Protein AF-A0A512IQZ1-F1 (afdb_monomer)

Foldseek 3Di:
DVPVVVVVVVVVVVVVVLVVVLVVLLVLQCPDPLNVQVNLLSNLLSPDSLDGSVRSSVCSNVDDGCVVDNVRSVVSSVPDDRDPDPPPDD

Secondary structure (DSSP, 8-state):
-HHHHHHHHHHHHHHHHHHHHHHHHHHHHHTSGGGTT-HHHHHHHHT-TTS-HHHHHHHHHHSPPGGG-HHHHHHHHHH-PPPP-TT---

Mean predicted aligned error: 7.25 Å

Solvent-accessible surface area (backbone atoms only — not comparable to full-atom values): 5307 Å² total; per-residue (Å²): 124,71,72,60,59,56,53,53,54,53,52,51,49,55,51,52,52,51,52,50,51,50,51,54,42,24,53,52,32,55,65,33,80,58,20,70,82,16,60,64,47,22,50,59,46,36,70,39,87,85,56,51,55,67,56,40,48,56,45,42,69,74,49,76,59,44,89,66,36,70,70,52,48,51,55,52,61,73,67,60,71,83,72,76,72,92,79,85,84,128

Sequence (90 aa):
MIRIEARHLEIAGTILDRMQANRTRGFAITRAPEAVGRDLLAFGLAMRADLTTEQAVSLLAIGPDDRQGVPAVAAWIANILPQPAIGEAQ

Radius of gyration: 16.87 Å; Cα contacts (8 Å, |Δi|>4): 66; chains: 1; bounding box: 38×31×47 Å

Structure (mmCIF, N/CA/C/O backbone):
data_AF-A0A512IQZ1-F1
#
_entry.id   AF-A0A512IQZ1-F1
#
loop_
_atom_site.group_PDB
_atom_site.id
_atom_site.type_symbol
_atom_site.label_atom_id
_atom_site.label_alt_id
_atom_site.label_comp_id
_atom_site.label_asym_id
_atom_site.label_entity_id
_atom_site.label_seq_id
_atom_site.pdbx_PDB_ins_code
_atom_site.Cartn_x
_atom_site.Cartn_y
_atom_site.Cartn_z
_atom_site.occupancy
_atom_site.B_iso_or_equiv
_atom_site.auth_seq_id
_atom_site.auth_comp_id
_atom_site.auth_asym_id
_atom_site.auth_atom_id
_atom_site.pdbx_PDB_model_num
ATOM 1 N N . MET A 1 1 ? 26.557 3.910 -34.279 1.00 60.34 1 MET A N 1
ATOM 2 C CA . MET A 1 1 ? 25.332 4.700 -34.019 1.00 60.34 1 MET A CA 1
ATOM 3 C C . MET A 1 1 ? 24.161 3.856 -33.494 1.00 60.34 1 MET A C 1
ATOM 5 O O . MET A 1 1 ? 23.474 4.317 -32.603 1.00 60.34 1 MET A O 1
ATOM 9 N N . ILE A 1 2 ? 23.984 2.599 -33.927 1.00 61.00 2 ILE A N 1
ATOM 10 C CA . ILE A 1 2 ? 22.852 1.715 -33.540 1.00 61.00 2 ILE A CA 1
ATOM 11 C C . ILE A 1 2 ? 22.853 1.271 -32.053 1.00 61.00 2 ILE A C 1
ATOM 13 O O . ILE A 1 2 ? 21.809 0.980 -31.480 1.00 61.00 2 ILE A O 1
ATOM 17 N N . ARG A 1 3 ? 24.015 1.250 -31.386 1.00 61.69 3 ARG A N 1
ATOM 18 C CA . ARG A 1 3 ? 24.171 0.697 -30.022 1.00 61.69 3 ARG A CA 1
ATOM 19 C C . ARG A 1 3 ? 23.535 1.545 -28.905 1.00 61.69 3 ARG A C 1
ATOM 21 O O . ARG A 1 3 ? 23.246 1.011 -27.843 1.00 61.69 3 ARG A O 1
ATOM 28 N N . ILE A 1 4 ? 23.347 2.848 -29.131 1.00 64.31 4 ILE A N 1
ATOM 29 C CA . ILE A 1 4 ? 22.773 3.774 -28.135 1.00 64.31 4 ILE A CA 1
ATOM 30 C C . ILE A 1 4 ? 21.239 3.677 -28.130 1.00 64.31 4 ILE A C 1
ATOM 32 O O . ILE A 1 4 ? 20.639 3.623 -27.061 1.00 64.31 4 ILE A O 1
ATOM 36 N N . GLU A 1 5 ? 20.622 3.549 -29.308 1.00 68.62 5 GLU A N 1
ATOM 37 C CA . GLU A 1 5 ? 19.170 3.366 -29.473 1.00 68.62 5 GLU A CA 1
ATOM 38 C C . GLU A 1 5 ? 18.660 2.098 -28.769 1.00 68.62 5 GLU A C 1
ATOM 40 O O . GLU A 1 5 ? 17.672 2.141 -28.037 1.00 68.62 5 GLU A O 1
ATOM 45 N N . ALA A 1 6 ? 19.387 0.981 -28.901 1.00 76.56 6 ALA A N 1
ATOM 46 C CA . ALA A 1 6 ? 19.026 -0.279 -28.247 1.00 76.56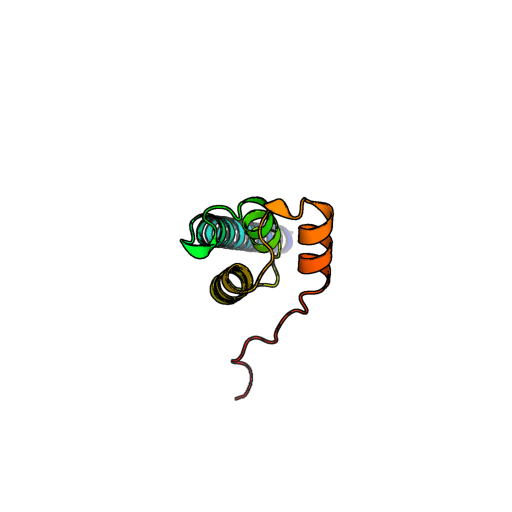 6 ALA A CA 1
ATOM 47 C C . ALA A 1 6 ? 19.008 -0.169 -26.708 1.00 76.56 6 ALA A C 1
ATOM 49 O O . ALA A 1 6 ? 18.110 -0.700 -26.059 1.00 76.56 6 ALA A O 1
ATOM 50 N N . ARG A 1 7 ? 19.957 0.578 -26.125 1.00 81.69 7 ARG A N 1
ATOM 51 C CA . ARG A 1 7 ? 20.048 0.786 -24.672 1.00 81.69 7 ARG A CA 1
ATOM 52 C C . ARG A 1 7 ? 18.895 1.637 -24.136 1.00 81.69 7 ARG A C 1
ATOM 54 O O . ARG A 1 7 ? 18.406 1.382 -23.042 1.00 81.69 7 ARG A O 1
ATOM 61 N N . HIS A 1 8 ? 18.457 2.655 -24.877 1.00 83.44 8 HIS A N 1
ATOM 62 C CA . HIS A 1 8 ? 17.324 3.483 -24.455 1.00 83.44 8 HIS A CA 1
ATOM 63 C C . HIS A 1 8 ? 16.004 2.714 -24.486 1.00 83.44 8 HIS A C 1
ATOM 65 O O . HIS A 1 8 ? 15.189 2.881 -23.579 1.00 83.44 8 HIS A O 1
ATOM 71 N N . LEU A 1 9 ? 15.818 1.839 -25.478 1.00 83.62 9 LEU A N 1
ATOM 72 C CA . LEU A 1 9 ? 14.631 0.994 -25.564 1.00 83.62 9 LEU A CA 1
ATOM 73 C C . LEU A 1 9 ? 14.556 -0.008 -24.397 1.00 83.62 9 LEU A C 1
ATOM 75 O O . LEU A 1 9 ? 13.495 -0.180 -23.803 1.00 83.62 9 LEU A O 1
ATOM 79 N N . GLU A 1 10 ? 15.688 -0.604 -24.016 1.00 89.62 10 GLU A N 1
ATOM 80 C CA . GLU A 1 10 ? 15.792 -1.500 -22.855 1.00 89.62 10 GLU A CA 1
ATOM 81 C C . GLU A 1 10 ? 15.484 -0.781 -21.528 1.00 89.62 10 GLU A C 1
ATOM 83 O O . GLU A 1 10 ? 14.716 -1.273 -20.695 1.00 89.62 10 GLU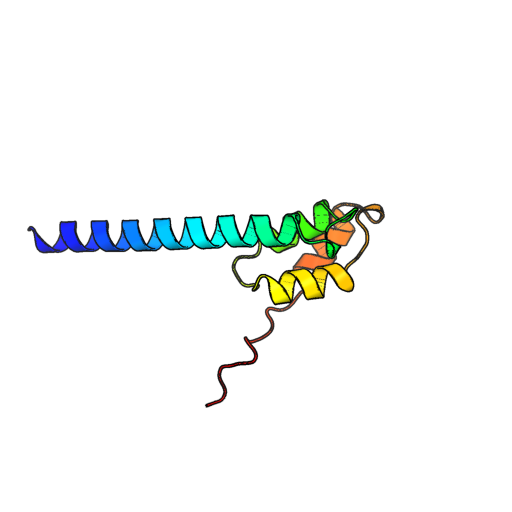 A O 1
ATOM 88 N N . ILE A 1 11 ? 16.026 0.429 -21.349 1.00 92.31 11 ILE A N 1
ATOM 89 C CA . ILE A 1 11 ? 15.737 1.269 -20.178 1.00 92.31 11 ILE A CA 1
ATOM 90 C C . ILE A 1 11 ? 14.246 1.622 -20.124 1.00 92.31 11 ILE A C 1
ATOM 92 O O . ILE A 1 11 ? 13.634 1.523 -19.061 1.00 92.31 11 ILE A O 1
ATOM 96 N N . ALA A 1 12 ? 13.648 2.006 -21.254 1.00 91.50 12 ALA A N 1
ATOM 97 C CA . ALA A 1 12 ? 12.226 2.326 -21.322 1.00 91.50 12 ALA A CA 1
ATOM 98 C C . ALA A 1 12 ? 11.353 1.123 -20.928 1.00 91.50 12 ALA A C 1
ATOM 100 O O . ALA A 1 12 ? 10.426 1.290 -20.135 1.00 91.50 12 ALA A O 1
ATOM 101 N N . GLY A 1 13 ? 11.686 -0.084 -21.402 1.00 93.69 13 GLY A N 1
ATOM 102 C CA . GLY A 1 13 ? 11.013 -1.322 -20.991 1.00 93.69 13 GLY A CA 1
ATOM 103 C C . GLY A 1 13 ? 11.076 -1.540 -19.477 1.00 93.69 13 GLY A C 1
ATOM 104 O O . GLY A 1 13 ? 10.045 -1.677 -18.825 1.00 93.69 13 GLY A O 1
ATOM 105 N N . THR A 1 14 ? 12.272 -1.423 -18.895 1.00 94.81 14 THR A N 1
ATOM 106 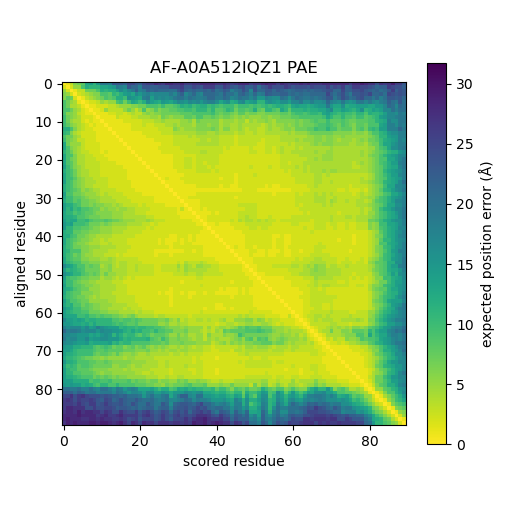C CA . THR A 1 14 ? 12.483 -1.584 -17.445 1.00 94.81 14 THR A CA 1
ATOM 107 C C . THR A 1 14 ? 11.673 -0.577 -16.616 1.00 94.81 14 THR A C 1
ATOM 109 O O . THR A 1 14 ? 11.126 -0.910 -15.562 1.00 94.81 14 THR A O 1
ATOM 112 N N . ILE A 1 15 ? 11.575 0.674 -17.078 1.00 94.44 15 ILE A N 1
ATOM 113 C CA . ILE A 1 15 ? 10.782 1.716 -16.409 1.00 94.44 15 ILE A CA 1
ATOM 114 C C . ILE A 1 15 ? 9.292 1.368 -16.446 1.00 94.44 15 ILE A C 1
ATOM 116 O O . ILE A 1 15 ? 8.617 1.474 -15.419 1.00 94.44 15 ILE A O 1
ATOM 120 N N . LEU A 1 16 ? 8.779 0.942 -17.603 1.00 94.94 16 LEU A N 1
ATOM 121 C CA . LEU A 1 16 ? 7.373 0.569 -17.763 1.00 94.94 16 LEU A CA 1
ATOM 122 C C . LEU A 1 16 ? 7.003 -0.628 -16.883 1.00 94.94 16 LEU A C 1
ATOM 124 O O . LEU A 1 16 ? 5.977 -0.578 -16.198 1.00 94.94 16 LEU A O 1
ATOM 128 N N . ASP A 1 17 ? 7.864 -1.643 -16.820 1.00 94.31 17 ASP A N 1
ATOM 129 C CA . ASP A 1 17 ? 7.670 -2.807 -15.952 1.00 94.31 17 ASP A CA 1
ATOM 130 C C . ASP A 1 17 ? 7.616 -2.394 -14.480 1.00 94.31 17 ASP A C 1
ATOM 132 O O . ASP A 1 17 ? 6.694 -2.768 -13.748 1.00 94.31 17 ASP A O 1
ATOM 136 N N . ARG A 1 18 ? 8.540 -1.530 -14.042 1.00 92.75 18 ARG A N 1
ATOM 137 C CA . ARG A 1 18 ? 8.549 -1.019 -12.665 1.00 92.75 18 ARG A CA 1
ATOM 138 C C . ARG A 1 18 ? 7.313 -0.175 -12.348 1.00 92.75 18 ARG A C 1
ATOM 140 O O . ARG A 1 18 ? 6.768 -0.274 -11.248 1.00 92.75 18 ARG A O 1
ATOM 147 N N . MET A 1 19 ? 6.828 0.625 -13.297 1.00 93.62 19 MET A N 1
ATOM 148 C CA . MET A 1 19 ? 5.579 1.381 -13.153 1.00 93.62 19 MET A CA 1
ATOM 149 C C . MET A 1 19 ? 4.357 0.464 -13.048 1.00 93.62 19 MET A C 1
ATOM 151 O O . MET A 1 19 ? 3.438 0.744 -12.273 1.00 93.62 19 MET A O 1
ATOM 155 N N . GLN A 1 20 ? 4.324 -0.622 -13.821 1.00 94.81 20 GLN A N 1
ATOM 156 C CA . GLN A 1 20 ? 3.245 -1.604 -13.776 1.00 94.81 20 GLN A CA 1
ATOM 157 C C . GLN A 1 20 ? 3.255 -2.390 -12.459 1.00 94.81 20 GLN A C 1
ATOM 159 O O . GLN A 1 20 ? 2.199 -2.551 -11.838 1.00 94.81 20 GLN A O 1
ATOM 164 N N . ALA A 1 21 ? 4.433 -2.813 -11.993 1.00 90.75 21 ALA A N 1
ATOM 165 C CA . ALA A 1 21 ? 4.607 -3.466 -10.700 1.00 90.75 21 ALA A CA 1
ATOM 166 C C . ALA A 1 21 ? 4.150 -2.552 -9.551 1.00 90.75 21 ALA A C 1
ATOM 168 O O . ALA A 1 21 ? 3.333 -2.962 -8.726 1.00 90.75 21 ALA A O 1
ATOM 169 N N . ASN A 1 22 ? 4.574 -1.283 -9.552 1.00 93.00 22 ASN A N 1
ATOM 170 C CA . ASN A 1 22 ? 4.157 -0.302 -8.547 1.00 93.00 22 ASN A CA 1
ATOM 171 C C . ASN A 1 22 ? 2.641 -0.062 -8.543 1.00 93.00 22 ASN A C 1
ATOM 173 O O . ASN A 1 22 ? 2.042 -0.013 -7.469 1.00 93.00 22 ASN A O 1
ATOM 177 N N . ARG A 1 23 ? 1.999 0.048 -9.717 1.00 94.56 23 ARG A N 1
ATOM 178 C CA . ARG A 1 23 ? 0.534 0.189 -9.807 1.00 94.56 23 ARG A CA 1
ATOM 179 C C . ARG A 1 23 ? -0.192 -1.036 -9.268 1.00 94.56 23 ARG A C 1
ATOM 181 O O . ARG A 1 23 ? -1.117 -0.895 -8.476 1.00 94.56 23 ARG A O 1
ATOM 188 N N . THR A 1 24 ? 0.239 -2.228 -9.672 1.00 95.19 24 THR A N 1
ATOM 189 C CA . THR A 1 24 ? -0.365 -3.495 -9.232 1.00 95.19 24 THR A CA 1
ATOM 190 C C . THR A 1 24 ? -0.270 -3.642 -7.716 1.00 95.19 24 THR A C 1
ATOM 192 O O . THR A 1 24 ? -1.264 -3.929 -7.053 1.00 95.19 24 THR A O 1
ATOM 195 N N . ARG A 1 25 ? 0.907 -3.351 -7.155 1.00 94.75 25 ARG A N 1
ATOM 196 C CA . ARG A 1 25 ? 1.149 -3.338 -5.711 1.00 94.75 25 ARG A CA 1
ATOM 197 C C . ARG A 1 25 ? 0.269 -2.311 -4.995 1.00 94.75 25 ARG A C 1
ATOM 199 O O . ARG A 1 25 ? -0.359 -2.642 -3.997 1.00 94.75 25 ARG A O 1
ATOM 206 N N . GLY A 1 26 ? 0.176 -1.088 -5.520 1.00 95.19 26 GLY A N 1
ATOM 207 C CA . GLY A 1 26 ? -0.685 -0.045 -4.958 1.00 95.19 26 GLY A CA 1
ATOM 208 C C . GLY A 1 26 ? -2.156 -0.467 -4.896 1.00 95.19 26 GLY A C 1
ATOM 209 O O . GLY A 1 26 ? -2.792 -0.295 -3.861 1.00 95.19 26 GLY A O 1
ATOM 210 N N . PHE A 1 27 ? -2.673 -1.099 -5.956 1.00 96.06 27 PHE A N 1
ATOM 211 C CA . PHE A 1 27 ? -4.034 -1.647 -5.955 1.00 96.06 27 PHE A CA 1
ATOM 212 C C . PHE A 1 27 ? -4.230 -2.787 -4.956 1.00 96.06 27 PHE A C 1
ATOM 214 O O . PHE A 1 27 ? -5.312 -2.901 -4.389 1.00 96.06 27 PHE A O 1
ATOM 221 N N . ALA A 1 28 ? -3.221 -3.633 -4.741 1.00 95.44 28 ALA A N 1
ATOM 222 C CA . ALA A 1 28 ? -3.303 -4.692 -3.741 1.00 95.44 28 ALA A CA 1
ATOM 223 C C . ALA A 1 28 ? -3.410 -4.116 -2.3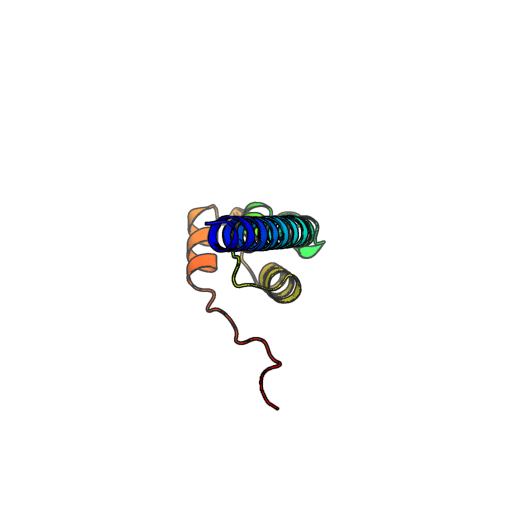19 1.00 95.44 28 ALA A C 1
ATOM 225 O O . ALA A 1 28 ? -4.223 -4.590 -1.534 1.00 95.44 28 ALA A O 1
ATOM 226 N N . ILE A 1 29 ? -2.651 -3.055 -2.018 1.00 96.19 29 ILE A N 1
ATOM 227 C CA . ILE A 1 29 ? -2.675 -2.377 -0.713 1.00 96.19 29 ILE A CA 1
ATOM 228 C C . ILE A 1 29 ? -4.033 -1.709 -0.468 1.00 96.19 29 ILE A C 1
ATOM 230 O O . ILE A 1 29 ? -4.632 -1.914 0.582 1.00 96.19 29 ILE A O 1
ATOM 234 N N . THR A 1 30 ? -4.555 -0.946 -1.433 1.00 95.88 30 THR A N 1
ATOM 235 C CA . THR A 1 30 ? -5.829 -0.223 -1.251 1.00 95.88 30 THR A CA 1
ATOM 236 C C . THR A 1 30 ? -7.065 -1.121 -1.277 1.00 95.88 30 THR A C 1
ATOM 238 O O . THR A 1 30 ? -8.133 -0.693 -0.854 1.00 95.88 30 THR A O 1
ATOM 241 N N . ARG A 1 31 ? -6.944 -2.364 -1.761 1.00 95.75 31 ARG A N 1
ATOM 242 C CA . ARG A 1 31 ? -8.024 -3.368 -1.754 1.00 95.75 31 ARG A CA 1
ATOM 243 C C . ARG A 1 31 ? -7.903 -4.390 -0.625 1.00 95.75 31 ARG A C 1
ATOM 245 O O . ARG A 1 31 ? -8.728 -5.301 -0.561 1.00 95.75 31 ARG A O 1
ATOM 252 N N . ALA A 1 32 ? -6.888 -4.275 0.227 1.00 95.25 32 ALA A N 1
ATOM 253 C CA . ALA A 1 32 ? -6.724 -5.161 1.367 1.00 95.25 32 ALA A CA 1
ATOM 254 C C . ALA A 1 32 ? -7.904 -4.996 2.348 1.00 95.25 32 ALA A C 1
ATOM 256 O O . ALA A 1 32 ? -8.382 -3.873 2.532 1.00 95.25 32 ALA A O 1
ATOM 257 N N . PRO A 1 33 ? -8.378 -6.068 3.007 1.00 93.81 33 PRO A N 1
ATOM 258 C CA . PRO A 1 33 ? -9.391 -5.960 4.060 1.00 93.81 33 PRO A CA 1
ATOM 259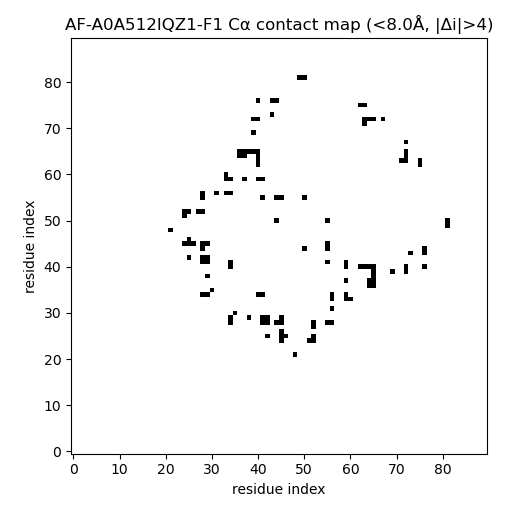 C C . PRO A 1 33 ? -9.017 -4.950 5.156 1.00 93.81 33 PRO A C 1
ATOM 261 O O . PRO A 1 33 ? -9.874 -4.239 5.672 1.00 93.81 33 PRO A O 1
ATOM 264 N N . GLU A 1 34 ? -7.727 -4.839 5.468 1.00 93.31 34 GLU A N 1
ATOM 265 C CA . GLU A 1 34 ? -7.154 -3.918 6.450 1.00 93.31 34 GLU A CA 1
ATOM 266 C C . GLU A 1 34 ? -7.246 -2.442 6.024 1.00 93.31 34 GLU A C 1
ATOM 268 O O . GLU A 1 34 ? -7.116 -1.555 6.866 1.00 93.31 34 GLU A O 1
ATOM 273 N N . ALA A 1 35 ? -7.485 -2.161 4.738 1.00 93.94 35 ALA A N 1
ATOM 274 C CA . ALA A 1 35 ? -7.676 -0.807 4.221 1.00 93.94 35 ALA A CA 1
ATOM 275 C C . ALA A 1 35 ? -9.107 -0.280 4.427 1.00 93.94 35 ALA A C 1
ATOM 277 O O . ALA A 1 35 ? -9.347 0.915 4.265 1.00 93.94 35 ALA A O 1
ATOM 278 N N . VAL A 1 36 ? -10.069 -1.137 4.790 1.00 91.88 36 VAL A N 1
ATOM 279 C CA . VAL A 1 36 ? -11.471 -0.729 4.954 1.00 91.88 36 VAL A CA 1
ATOM 280 C C . VAL A 1 36 ? -11.598 0.293 6.089 1.00 91.88 36 VAL A C 1
ATOM 282 O O . VAL A 1 36 ? -11.312 -0.002 7.249 1.00 91.88 36 VAL A O 1
ATOM 285 N N . GLY A 1 37 ? -12.057 1.502 5.749 1.00 89.19 37 GLY A N 1
ATOM 286 C CA . GLY A 1 37 ? -12.157 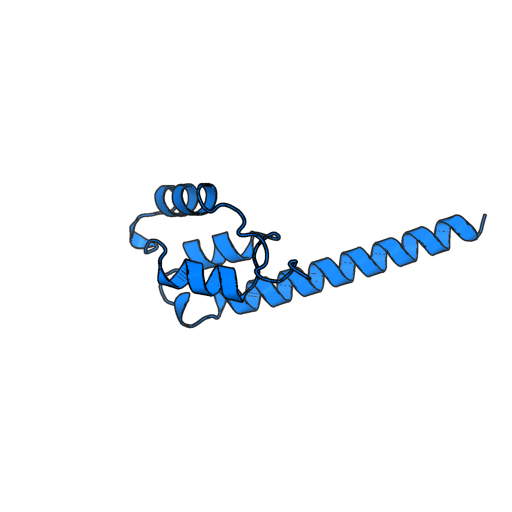2.625 6.688 1.00 89.19 37 GLY A CA 1
ATOM 287 C C . GLY A 1 37 ? -10.821 3.313 6.991 1.00 89.19 37 GLY A C 1
ATOM 288 O O . GLY A 1 37 ? -10.754 4.099 7.931 1.00 89.19 37 GLY A O 1
ATOM 289 N N . ARG A 1 38 ? -9.769 3.005 6.221 1.00 93.75 38 ARG A N 1
ATOM 290 C CA . ARG A 1 38 ? -8.404 3.541 6.346 1.00 93.75 38 ARG A CA 1
ATOM 291 C C . ARG A 1 38 ? -7.859 3.971 4.976 1.00 93.75 38 ARG A C 1
ATOM 293 O O . ARG A 1 38 ? -6.706 3.698 4.642 1.00 93.75 38 ARG A O 1
ATOM 300 N N . ASP A 1 39 ? -8.706 4.582 4.151 1.00 92.56 39 ASP A N 1
ATOM 301 C CA . ASP A 1 39 ? -8.417 4.963 2.767 1.00 92.56 39 ASP A CA 1
ATOM 302 C C . ASP A 1 39 ? -7.212 5.912 2.653 1.00 92.56 39 ASP A C 1
ATOM 304 O O . ASP A 1 39 ? -6.366 5.738 1.770 1.00 92.56 39 ASP A O 1
ATOM 308 N N . LEU A 1 40 ? -7.092 6.897 3.552 1.00 93.00 40 LEU A N 1
ATOM 309 C CA . LEU A 1 40 ? -5.972 7.845 3.570 1.00 93.00 40 LEU A CA 1
ATOM 310 C C . LEU A 1 40 ? -4.665 7.139 3.922 1.00 93.00 40 LEU A C 1
ATOM 312 O O . LEU A 1 40 ? -3.639 7.368 3.272 1.00 93.00 40 LEU A O 1
ATOM 316 N N . LEU A 1 41 ? -4.700 6.265 4.929 1.00 94.62 41 LEU A N 1
ATOM 317 C CA . LEU A 1 41 ? -3.539 5.475 5.317 1.00 94.62 41 LEU A CA 1
ATOM 318 C C . LEU A 1 41 ? -3.123 4.504 4.201 1.00 94.62 41 LEU A C 1
ATOM 320 O O . LEU A 1 41 ? -1.945 4.444 3.841 1.00 94.62 41 LEU A O 1
ATOM 324 N N . ALA A 1 42 ? -4.079 3.786 3.612 1.00 95.12 42 ALA A N 1
ATOM 325 C CA . ALA A 1 42 ? -3.837 2.840 2.528 1.00 95.12 42 ALA A CA 1
ATOM 326 C C . ALA A 1 42 ? -3.277 3.526 1.283 1.00 95.12 42 ALA A C 1
ATOM 328 O O . ALA A 1 42 ? -2.315 3.036 0.690 1.00 95.12 42 ALA A O 1
ATOM 329 N N . PHE A 1 43 ? -3.814 4.692 0.919 1.00 94.06 43 PHE A N 1
ATOM 330 C CA . PHE A 1 43 ? -3.275 5.503 -0.165 1.00 94.06 43 PHE A CA 1
ATOM 331 C C . PHE A 1 43 ? -1.834 5.946 0.122 1.00 94.06 43 PHE A C 1
ATOM 333 O O . PHE A 1 43 ? -0.951 5.804 -0.727 1.00 94.06 43 PHE A O 1
ATOM 340 N N . GLY A 1 44 ? -1.572 6.431 1.335 1.00 93.38 44 GLY A N 1
ATOM 341 C CA . GLY A 1 44 ? -0.242 6.869 1.741 1.00 93.38 44 GLY A CA 1
ATOM 342 C C . GLY A 1 44 ? 0.805 5.749 1.714 1.00 93.38 44 GLY A C 1
ATOM 343 O O . GLY A 1 44 ? 1.929 5.962 1.256 1.00 93.38 44 GLY A O 1
ATOM 344 N N . LEU A 1 45 ? 0.429 4.535 2.120 1.00 93.56 45 LEU A N 1
ATOM 345 C CA . LEU A 1 45 ? 1.287 3.351 2.033 1.00 93.56 45 LEU A CA 1
ATOM 346 C C . LEU A 1 45 ? 1.441 2.845 0.590 1.00 93.56 45 LEU A C 1
ATOM 348 O O . LEU A 1 45 ? 2.529 2.424 0.201 1.00 93.56 45 LEU A O 1
ATOM 352 N N . ALA A 1 46 ? 0.405 2.946 -0.246 1.00 94.31 46 ALA A N 1
ATOM 353 C CA . ALA A 1 46 ? 0.478 2.575 -1.661 1.00 94.31 46 ALA A CA 1
ATOM 354 C C . ALA A 1 46 ? 1.474 3.444 -2.454 1.00 94.31 46 ALA A C 1
ATOM 356 O O . ALA A 1 46 ? 2.144 2.944 -3.366 1.00 94.31 46 ALA A O 1
ATOM 357 N N . MET A 1 47 ? 1.619 4.718 -2.071 1.00 92.31 47 MET A N 1
ATOM 358 C CA . MET A 1 47 ? 2.571 5.673 -2.657 1.00 92.31 47 MET A CA 1
ATOM 359 C C . MET A 1 47 ? 4.042 5.371 -2.320 1.00 92.31 47 MET A C 1
ATOM 361 O O . ME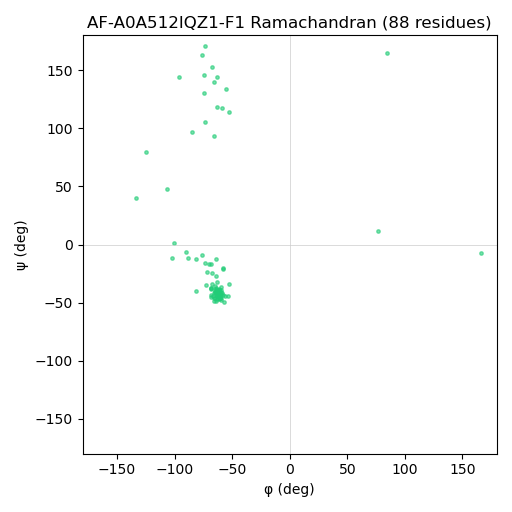T A 1 47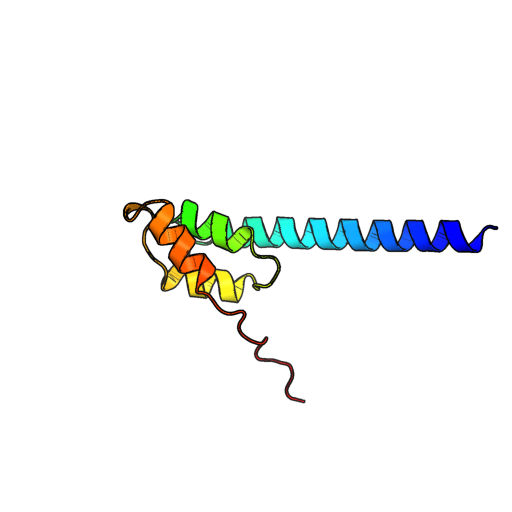 ? 4.948 5.869 -2.992 1.00 92.31 47 MET A O 1
ATOM 365 N N . ARG A 1 48 ? 4.314 4.539 -1.309 1.00 90.31 48 ARG A N 1
ATOM 366 C CA . ARG A 1 48 ? 5.671 4.232 -0.842 1.00 90.31 48 ARG A CA 1
ATOM 36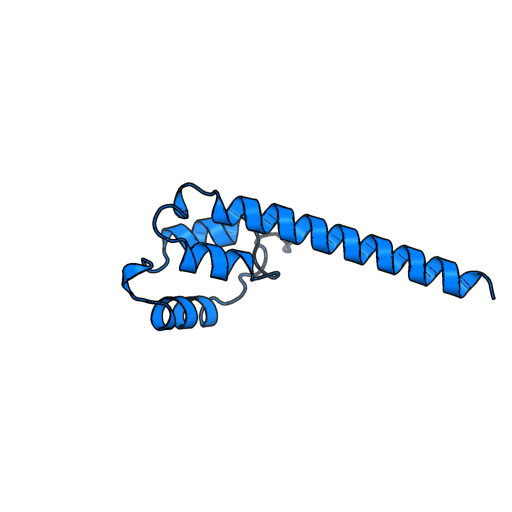7 C C . ARG A 1 48 ? 6.325 3.116 -1.637 1.00 90.31 48 ARG A C 1
ATOM 369 O O . ARG A 1 48 ? 6.080 1.941 -1.385 1.00 90.31 48 ARG A O 1
ATOM 376 N N . ALA A 1 49 ? 7.138 3.451 -2.638 1.00 87.06 49 ALA A N 1
ATOM 377 C CA . ALA A 1 49 ? 7.813 2.481 -3.517 1.00 87.06 49 ALA A CA 1
ATOM 378 C C . ALA A 1 49 ? 8.831 1.562 -2.802 1.00 87.06 49 ALA A C 1
ATOM 380 O O . ALA A 1 49 ? 9.272 0.576 -3.382 1.00 87.06 49 ALA A O 1
ATOM 381 N N . ASP A 1 50 ? 9.187 1.879 -1.560 1.00 88.38 50 ASP A N 1
ATOM 382 C CA . ASP A 1 50 ? 10.132 1.150 -0.714 1.00 88.38 50 ASP A CA 1
ATOM 383 C C . ASP A 1 50 ? 9.491 0.028 0.126 1.00 88.38 50 ASP A C 1
ATOM 385 O O . ASP A 1 50 ? 10.214 -0.791 0.680 1.00 88.38 50 ASP A O 1
ATOM 389 N N . LEU A 1 51 ? 8.155 -0.037 0.206 1.00 89.06 51 LEU A N 1
ATOM 390 C CA . LEU A 1 51 ? 7.431 -1.065 0.968 1.00 89.06 51 LEU A CA 1
ATOM 391 C C . LEU A 1 51 ? 6.976 -2.247 0.102 1.00 89.06 51 LEU A C 1
ATOM 393 O O . LEU A 1 51 ? 6.517 -2.073 -1.026 1.00 89.06 51 LEU A O 1
ATOM 397 N N . THR A 1 52 ? 6.997 -3.466 0.629 1.00 91.56 52 THR A N 1
ATOM 398 C CA . THR A 1 52 ? 6.268 -4.582 0.001 1.00 91.56 52 THR A CA 1
ATOM 399 C C . THR A 1 52 ? 4.765 -4.480 0.287 1.00 91.56 52 THR A C 1
ATOM 401 O O . THR A 1 52 ? 4.339 -3.766 1.199 1.00 91.56 52 THR A O 1
ATOM 404 N N . THR A 1 53 ? 3.935 -5.203 -0.477 1.00 93.19 53 THR A N 1
ATOM 405 C CA . THR A 1 53 ? 2.493 -5.306 -0.179 1.00 93.19 53 THR A CA 1
ATOM 406 C C . THR A 1 53 ? 2.267 -5.823 1.241 1.00 93.19 53 THR A C 1
ATOM 408 O O . THR A 1 53 ? 1.467 -5.259 1.974 1.00 93.19 53 THR A O 1
ATOM 411 N N . GLU A 1 54 ? 3.004 -6.855 1.651 1.00 92.38 54 GLU A N 1
ATOM 412 C CA . GLU A 1 54 ? 2.880 -7.483 2.973 1.00 92.38 54 GLU A CA 1
ATOM 413 C C . GLU A 1 54 ? 3.260 -6.520 4.102 1.00 92.38 54 GLU A C 1
ATOM 415 O O . GLU A 1 54 ? 2.549 -6.423 5.103 1.00 92.38 54 GLU A O 1
ATOM 420 N N . GLN A 1 55 ? 4.344 -5.755 3.926 1.00 92.12 55 GLN A N 1
ATOM 421 C CA . GLN A 1 55 ? 4.738 -4.717 4.877 1.00 92.12 55 GLN A CA 1
ATOM 422 C C . GLN A 1 55 ? 3.658 -3.640 4.989 1.00 92.12 55 GLN A C 1
ATOM 424 O O . GLN A 1 55 ? 3.268 -3.280 6.095 1.00 92.12 55 GLN A O 1
ATOM 429 N N . ALA A 1 56 ? 3.132 -3.156 3.861 1.00 93.56 56 ALA A N 1
ATOM 430 C CA . ALA A 1 56 ? 2.062 -2.166 3.854 1.00 93.56 56 ALA A CA 1
ATOM 431 C C . ALA A 1 56 ? 0.775 -2.690 4.518 1.00 93.56 56 ALA A C 1
ATOM 433 O O . ALA A 1 56 ? 0.165 -1.966 5.298 1.00 93.56 56 ALA A O 1
ATOM 434 N N . VAL A 1 57 ? 0.391 -3.948 4.289 1.00 92.75 57 VAL A N 1
ATOM 435 C CA . VAL A 1 57 ? -0.765 -4.576 4.956 1.00 92.75 57 VAL A CA 1
ATOM 436 C C . VAL A 1 57 ? -0.530 -4.730 6.463 1.00 92.75 57 VAL A C 1
ATOM 438 O O . VAL A 1 57 ? -1.400 -4.397 7.266 1.00 92.75 57 VAL A O 1
ATOM 441 N N . SER A 1 58 ? 0.673 -5.134 6.874 1.00 92.69 58 SER A N 1
ATOM 442 C CA . SER A 1 58 ? 1.044 -5.207 8.297 1.00 92.69 58 SER A CA 1
ATOM 443 C C . SER A 1 58 ? 0.974 -3.831 8.971 1.00 92.69 58 SER A C 1
ATOM 445 O O . SER A 1 58 ? 0.505 -3.699 10.100 1.00 92.69 58 SER A O 1
ATOM 447 N N . LEU A 1 59 ? 1.404 -2.791 8.253 1.00 92.69 59 LEU A N 1
ATOM 448 C CA . LEU A 1 59 ? 1.335 -1.396 8.681 1.00 92.69 59 LEU A CA 1
ATOM 449 C C . LEU A 1 59 ? -0.112 -0.892 8.752 1.00 92.69 59 LEU A C 1
ATOM 451 O O . LEU A 1 59 ? -0.454 -0.186 9.698 1.00 92.69 59 LEU A O 1
ATOM 455 N N . LEU A 1 60 ? -0.979 -1.300 7.822 1.00 93.00 60 LEU A N 1
ATOM 456 C CA . LEU A 1 60 ? -2.410 -0.997 7.877 1.00 93.00 60 LEU A CA 1
ATOM 457 C C . LEU A 1 60 ? -3.065 -1.549 9.141 1.00 93.00 60 LEU A C 1
ATOM 459 O O . LEU A 1 60 ? -3.904 -0.860 9.710 1.00 93.00 60 LEU A O 1
ATOM 463 N N . ALA A 1 61 ? -2.660 -2.729 9.617 1.00 90.69 61 ALA A N 1
ATOM 464 C CA . ALA A 1 61 ? -3.227 -3.339 10.820 1.00 90.69 61 ALA A CA 1
ATOM 465 C C . ALA A 1 61 ? -2.896 -2.570 12.116 1.00 90.69 61 ALA A C 1
ATOM 467 O O . ALA A 1 61 ? -3.726 -2.507 13.025 1.00 90.69 61 ALA A O 1
ATOM 468 N N . ILE A 1 62 ? -1.705 -1.966 12.203 1.00 90.88 62 ILE A N 1
ATOM 469 C CA . ILE A 1 62 ? -1.226 -1.256 13.407 1.00 90.88 62 ILE A CA 1
ATOM 470 C C . ILE A 1 62 ? -1.331 0.271 13.312 1.00 90.88 62 ILE A C 1
ATOM 472 O O . ILE A 1 62 ? -1.120 0.970 14.303 1.00 90.88 62 ILE A O 1
ATOM 476 N N . GLY A 1 63 ? -1.606 0.794 12.118 1.00 87.25 63 GLY A N 1
ATOM 477 C CA . GLY A 1 63 ? -1.635 2.223 11.852 1.00 87.25 63 GLY A CA 1
ATOM 478 C C . GLY A 1 63 ? -2.860 2.941 12.428 1.00 87.25 63 GLY A C 1
ATOM 479 O O . GLY A 1 63 ? -3.803 2.304 12.915 1.00 87.25 63 GLY A O 1
ATOM 480 N N . PRO A 1 64 ? -2.844 4.283 12.383 1.00 87.31 64 PRO A N 1
ATOM 481 C CA . PRO A 1 64 ? -3.950 5.115 12.838 1.00 87.31 64 PRO A CA 1
ATOM 482 C C . PRO A 1 64 ? -5.192 4.967 11.945 1.00 87.31 64 PRO A C 1
ATOM 484 O O . PRO A 1 64 ? -5.091 4.676 10.758 1.00 87.31 64 PRO A O 1
ATOM 487 N N . ASP A 1 65 ? -6.369 5.200 12.528 1.00 84.94 65 ASP A N 1
ATOM 488 C CA . ASP A 1 65 ? -7.631 5.352 11.789 1.00 84.94 65 ASP A CA 1
ATOM 489 C C . ASP A 1 65 ? -7.656 6.731 11.093 1.00 84.94 65 ASP A C 1
ATOM 491 O O . ASP A 1 65 ? -7.173 7.728 11.644 1.00 84.94 65 ASP A O 1
ATOM 495 N N . ASP A 1 66 ? -8.268 6.809 9.912 1.00 84.50 66 ASP A N 1
ATOM 496 C CA . ASP A 1 66 ? -8.421 8.029 9.111 1.00 84.50 66 ASP A CA 1
ATOM 497 C C . ASP A 1 66 ? -9.156 9.147 9.862 1.00 84.50 66 ASP A C 1
ATOM 499 O O . ASP A 1 66 ? -8.989 10.333 9.562 1.00 84.50 66 ASP A O 1
ATOM 503 N N . ARG A 1 67 ? -9.929 8.793 10.896 1.00 82.62 67 ARG A N 1
ATOM 504 C CA . ARG A 1 67 ? -10.594 9.743 11.805 1.00 82.62 67 ARG A CA 1
ATOM 505 C C . ARG A 1 67 ? -9.636 10.697 12.521 1.00 82.62 67 ARG A C 1
ATOM 507 O O . ARG A 1 67 ? -10.074 11.745 12.987 1.00 82.62 67 ARG A O 1
ATOM 514 N N . GLN A 1 68 ? -8.351 10.359 12.615 1.00 81.88 68 GLN A N 1
ATOM 515 C CA . GLN A 1 68 ? -7.327 11.246 13.180 1.00 81.88 68 GLN A CA 1
ATOM 516 C C . GLN A 1 68 ? -6.914 12.374 12.215 1.00 81.88 68 GLN A C 1
ATOM 518 O O . GLN A 1 68 ? -6.221 13.311 12.614 1.00 81.88 68 GLN A O 1
ATOM 523 N N . GLY A 1 69 ? -7.373 12.315 10.961 1.00 86.06 69 GLY A N 1
ATOM 524 C CA . GLY A 1 69 ? -7.152 13.326 9.938 1.00 86.06 69 GLY A CA 1
ATOM 525 C C . GLY A 1 69 ? -5.821 13.183 9.197 1.00 86.06 69 GLY A C 1
ATOM 526 O O . GLY A 1 69 ? -4.888 12.504 9.628 1.00 86.06 69 GLY A O 1
ATOM 527 N N . VAL A 1 70 ? -5.728 13.884 8.063 1.00 87.62 70 VAL A N 1
ATOM 528 C CA . VAL A 1 70 ? -4.573 13.841 7.148 1.00 87.62 70 VAL A CA 1
ATOM 529 C C . VAL A 1 70 ? -3.229 14.128 7.841 1.00 87.62 70 VAL A C 1
ATOM 531 O O . VAL A 1 70 ? -2.284 13.385 7.581 1.00 87.62 70 VAL A O 1
ATOM 534 N N . PRO A 1 71 ? -3.087 15.132 8.736 1.00 90.12 71 PRO A N 1
ATOM 535 C CA . PRO A 1 71 ? -1.793 15.423 9.358 1.00 90.12 71 PRO A CA 1
ATOM 536 C C . PRO A 1 71 ? -1.269 14.287 10.244 1.00 90.12 71 PRO A C 1
ATOM 538 O O . PRO A 1 71 ? -0.072 14.009 10.232 1.00 90.12 71 PRO A O 1
ATOM 541 N N . ALA A 1 72 ? -2.154 13.612 10.984 1.00 88.81 72 ALA A N 1
ATOM 542 C CA . ALA A 1 72 ? -1.776 12.503 11.857 1.00 88.81 72 ALA A CA 1
ATOM 543 C C . ALA A 1 72 ? -1.320 11.286 11.040 1.00 88.81 72 ALA A C 1
ATOM 545 O O . ALA A 1 72 ? -0.264 10.715 11.310 1.00 88.81 72 ALA A O 1
ATOM 546 N N . VAL A 1 73 ? -2.071 10.951 9.986 1.00 89.62 73 VAL A N 1
ATOM 547 C CA . VAL A 1 73 ? -1.722 9.878 9.044 1.00 89.62 73 VAL A CA 1
ATOM 548 C C . VAL A 1 73 ? -0.395 10.181 8.340 1.00 89.62 73 VAL A C 1
ATOM 550 O O . VAL A 1 73 ? 0.481 9.322 8.282 1.00 89.62 73 VAL A O 1
ATOM 553 N N . ALA A 1 74 ? -0.196 11.415 7.869 1.00 88.75 74 ALA A N 1
ATOM 554 C CA . ALA A 1 74 ? 1.045 11.831 7.218 1.00 88.75 74 ALA A CA 1
ATOM 555 C C . ALA A 1 74 ? 2.256 11.755 8.162 1.00 88.75 74 ALA A C 1
ATOM 557 O O . ALA A 1 74 ? 3.301 11.232 7.775 1.00 88.75 74 ALA A O 1
ATOM 558 N N . ALA A 1 75 ? 2.112 12.224 9.406 1.00 90.94 75 ALA A N 1
ATOM 559 C CA . ALA A 1 75 ? 3.163 12.132 10.418 1.00 90.94 75 ALA A CA 1
ATOM 560 C C . ALA A 1 75 ? 3.503 10.674 10.755 1.00 90.94 75 ALA A C 1
ATOM 562 O O . ALA A 1 75 ? 4.673 10.328 10.908 1.00 90.94 75 ALA A O 1
ATOM 563 N N . TRP A 1 76 ? 2.495 9.802 10.826 1.00 91.38 76 TRP A N 1
ATOM 564 C CA . TRP A 1 76 ? 2.709 8.377 11.040 1.00 91.38 76 TRP A CA 1
ATOM 565 C C . TRP A 1 76 ? 3.480 7.744 9.877 1.00 91.38 76 TRP A C 1
ATOM 567 O O . TRP A 1 76 ? 4.508 7.111 10.106 1.00 91.38 76 TRP A O 1
ATOM 577 N N . ILE A 1 77 ? 3.061 7.997 8.631 1.00 90.75 77 ILE A N 1
ATOM 578 C CA . ILE A 1 77 ? 3.736 7.487 7.426 1.00 90.75 77 ILE A CA 1
ATOM 579 C C . ILE A 1 77 ? 5.187 7.963 7.339 1.00 90.75 77 ILE A C 1
ATOM 581 O O . ILE A 1 77 ? 6.062 7.174 6.974 1.00 90.75 77 ILE A O 1
ATOM 585 N N . ALA A 1 78 ? 5.451 9.225 7.687 1.00 88.94 78 ALA A N 1
ATOM 586 C CA . ALA A 1 78 ? 6.795 9.798 7.689 1.00 88.94 78 ALA A CA 1
ATOM 587 C C . ALA A 1 78 ? 7.736 9.120 8.703 1.00 88.94 78 ALA A C 1
ATOM 589 O O . ALA A 1 78 ? 8.942 9.079 8.477 1.00 88.94 78 ALA A O 1
ATOM 590 N N . ASN A 1 79 ? 7.191 8.557 9.786 1.00 89.62 79 ASN A N 1
ATOM 591 C CA . ASN A 1 79 ? 7.960 7.884 10.837 1.00 89.62 79 ASN A CA 1
ATOM 592 C C . ASN A 1 79 ? 8.160 6.379 10.599 1.00 89.62 79 ASN A C 1
ATOM 594 O O . ASN A 1 79 ? 8.897 5.732 11.344 1.00 89.62 79 ASN A O 1
ATOM 598 N N . ILE A 1 80 ? 7.533 5.796 9.574 1.00 86.69 80 ILE A N 1
ATOM 599 C CA . ILE A 1 80 ? 7.767 4.396 9.207 1.00 86.69 80 ILE A CA 1
ATOM 600 C C . ILE A 1 80 ? 9.143 4.298 8.539 1.00 86.69 80 ILE A C 1
ATOM 602 O O . ILE A 1 80 ? 9.319 4.668 7.371 1.00 86.69 80 ILE A O 1
ATOM 606 N N . LEU A 1 81 ? 10.109 3.752 9.272 1.00 70.25 81 LEU A N 1
ATOM 607 C CA . LEU A 1 81 ? 11.410 3.387 8.727 1.00 70.25 81 LEU A CA 1
ATOM 608 C C . LEU A 1 81 ? 11.252 2.242 7.712 1.00 70.25 81 LEU A C 1
ATOM 610 O O . LEU A 1 81 ? 10.462 1.325 7.956 1.00 70.25 81 LEU A O 1
ATOM 614 N N . PRO A 1 82 ? 11.988 2.263 6.587 1.00 61.31 82 PRO A N 1
ATOM 615 C CA . PRO A 1 82 ? 12.059 1.104 5.708 1.00 61.31 82 PRO A CA 1
ATOM 616 C C . PRO A 1 82 ? 12.603 -0.078 6.517 1.00 61.31 82 PRO A C 1
ATOM 618 O O . PRO A 1 82 ? 13.716 -0.021 7.042 1.00 61.31 82 PRO A O 1
ATOM 621 N N . GLN A 1 83 ? 11.804 -1.135 6.672 1.00 54.81 83 GLN A N 1
ATOM 622 C CA . GLN A 1 83 ? 12.298 -2.368 7.273 1.00 54.81 83 GLN A CA 1
ATOM 623 C C . GLN A 1 83 ? 13.175 -3.077 6.237 1.00 54.81 83 GLN A C 1
ATOM 625 O O . GLN A 1 83 ? 12.721 -3.234 5.097 1.00 54.81 83 GLN A O 1
ATOM 630 N N . PRO A 1 84 ? 14.402 -3.510 6.592 1.00 51.19 84 PRO A N 1
ATOM 631 C CA . PRO A 1 84 ? 15.183 -4.352 5.699 1.00 51.19 84 PRO A CA 1
ATOM 632 C C . PRO A 1 84 ? 14.331 -5.571 5.345 1.00 51.19 84 PRO A C 1
ATOM 634 O O . PRO A 1 84 ? 13.679 -6.145 6.222 1.00 51.19 84 PRO A O 1
ATOM 637 N N . ALA A 1 85 ? 14.287 -5.924 4.060 1.00 50.88 85 ALA A N 1
ATOM 638 C CA . ALA A 1 85 ? 13.622 -7.139 3.621 1.00 50.88 85 ALA A CA 1
ATOM 639 C C . ALA A 1 85 ? 14.198 -8.294 4.449 1.00 50.88 85 ALA A C 1
ATOM 641 O O . ALA A 1 85 ? 15.399 -8.566 4.392 1.00 50.88 85 ALA A O 1
ATOM 642 N N . ILE A 1 86 ? 13.372 -8.919 5.287 1.00 49.50 86 ILE A N 1
ATOM 643 C CA . ILE A 1 86 ? 13.778 -10.098 6.046 1.00 49.50 86 ILE A CA 1
ATOM 644 C C . ILE A 1 86 ? 14.009 -11.191 4.995 1.00 49.50 86 ILE A C 1
ATOM 646 O O . ILE A 1 86 ? 13.059 -11.806 4.522 1.00 49.50 86 ILE A O 1
ATOM 650 N N . GLY A 1 87 ? 15.259 -11.328 4.539 1.00 48.94 87 GLY A N 1
ATOM 651 C CA . GLY A 1 87 ? 15.606 -12.154 3.381 1.00 48.94 87 GLY A CA 1
ATOM 652 C C . GLY A 1 87 ? 17.006 -11.969 2.774 1.00 48.94 87 GLY A C 1
ATOM 653 O O . GLY A 1 87 ? 17.367 -12.783 1.937 1.00 48.94 87 GLY A O 1
ATOM 654 N N . GLU A 1 88 ? 17.821 -10.986 3.181 1.00 47.41 88 GLU A N 1
ATOM 655 C CA . GLU A 1 88 ? 19.222 -10.848 2.707 1.00 47.41 88 GLU A CA 1
ATOM 656 C C . GLU A 1 88 ? 20.257 -11.233 3.781 1.00 47.41 88 GLU A C 1
ATOM 658 O O . GLU A 1 88 ? 21.218 -10.516 4.051 1.00 47.41 88 GLU A O 1
ATOM 663 N N . ALA A 1 89 ? 20.049 -12.381 4.424 1.00 47.25 89 ALA A N 1
ATOM 664 C CA . ALA A 1 89 ? 21.083 -13.061 5.196 1.00 47.25 89 ALA A CA 1
ATOM 665 C C . ALA A 1 89 ? 21.213 -14.493 4.675 1.00 47.25 89 ALA A C 1
ATOM 667 O O . ALA A 1 89 ? 20.641 -15.410 5.264 1.00 47.25 89 ALA A O 1
ATOM 668 N N . GLN A 1 90 ? 21.922 -14.653 3.553 1.00 37.38 90 GLN A N 1
ATOM 669 C CA . GLN A 1 90 ? 22.634 -15.874 3.159 1.00 37.38 90 GLN A CA 1
ATOM 670 C C . GLN A 1 90 ? 23.604 -15.595 2.013 1.00 37.38 90 GLN A C 1
ATOM 672 O O . GLN A 1 90 ? 23.169 -15.003 1.003 1.00 37.38 90 GLN A O 1
#

pLDDT: mean 85.24, std 14.19, range [37.38, 96.19]

Organism: NCBI:txid1176176